Protein AF-A0A452YUS1-F1 (afdb_monomer)

Structure (mmCIF, N/CA/C/O backbone):
data_AF-A0A452YUS1-F1
#
_entry.id   AF-A0A452YUS1-F1
#
loop_
_atom_site.group_PDB
_atom_site.id
_atom_site.type_symbol
_atom_site.label_atom_id
_atom_site.label_alt_id
_atom_site.label_comp_id
_atom_site.label_asym_id
_atom_site.label_entity_id
_atom_site.label_seq_id
_atom_site.pdbx_PDB_ins_code
_a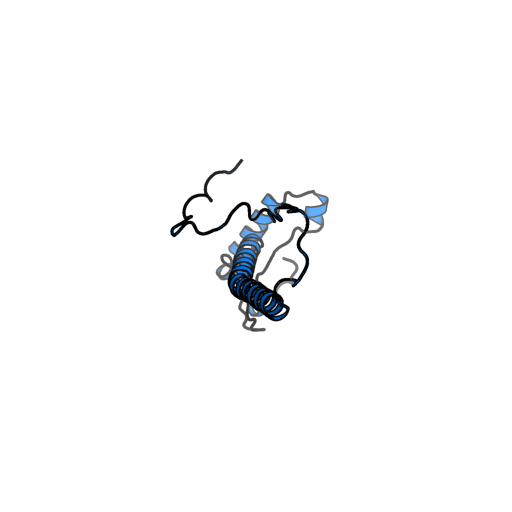tom_site.Cartn_x
_atom_site.Cartn_y
_atom_site.Cartn_z
_atom_site.occupancy
_atom_site.B_iso_or_equiv
_atom_site.auth_seq_id
_atom_site.auth_comp_id
_atom_site.auth_asym_id
_atom_site.auth_atom_id
_atom_site.pdbx_PDB_model_num
ATOM 1 N N . ASP A 1 1 ? -14.442 1.777 8.875 1.00 69.31 1 ASP A N 1
ATOM 2 C CA . ASP A 1 1 ? -15.065 2.639 9.907 1.00 69.31 1 ASP A CA 1
ATOM 3 C C . ASP A 1 1 ? -16.526 2.992 9.599 1.00 69.31 1 ASP A C 1
ATOM 5 O O . ASP A 1 1 ? -17.289 3.170 10.536 1.00 69.31 1 ASP A O 1
ATOM 9 N N . LEU A 1 2 ? -16.935 3.055 8.327 1.00 80.31 2 LEU A N 1
ATOM 10 C CA . LEU A 1 2 ? -18.300 3.421 7.902 1.00 80.31 2 LEU A CA 1
ATOM 11 C C . LEU A 1 2 ? -19.266 2.245 7.643 1.00 80.31 2 LEU A C 1
ATOM 13 O O . LEU A 1 2 ? -20.336 2.458 7.080 1.00 80.31 2 LEU A O 1
ATOM 17 N N . MET A 1 3 ? -18.900 1.008 7.989 1.00 84.50 3 MET A N 1
ATOM 18 C CA . MET A 1 3 ? -19.783 -0.146 7.769 1.00 84.50 3 MET A CA 1
ATOM 19 C C . MET A 1 3 ? -20.893 -0.200 8.817 1.00 84.50 3 MET A C 1
ATOM 21 O O . MET A 1 3 ? -20.674 0.141 9.983 1.00 84.50 3 MET A O 1
ATOM 25 N N . ASP A 1 4 ? -22.072 -0.658 8.397 1.00 86.56 4 ASP A N 1
ATOM 26 C CA . ASP A 1 4 ? -23.187 -0.897 9.305 1.00 86.56 4 ASP A CA 1
ATOM 27 C C . ASP A 1 4 ? -22.813 -1.945 10.356 1.00 86.56 4 ASP A C 1
ATOM 29 O O . ASP A 1 4 ? -22.052 -2.885 10.104 1.00 86.56 4 ASP A O 1
ATOM 33 N N . LYS A 1 5 ? -23.372 -1.798 11.561 1.00 78.19 5 LYS A N 1
ATOM 34 C CA . LYS A 1 5 ? -23.120 -2.737 12.660 1.00 78.19 5 LYS A CA 1
ATOM 35 C C . LYS A 1 5 ? -23.485 -4.161 12.237 1.00 78.19 5 LYS A C 1
ATOM 37 O O . LYS A 1 5 ? -24.618 -4.418 11.844 1.00 78.19 5 LYS A O 1
ATOM 42 N N . GLY A 1 6 ? -22.529 -5.076 12.384 1.00 79.62 6 GLY A N 1
ATOM 43 C CA . GLY A 1 6 ? -22.679 -6.480 11.994 1.00 79.62 6 GLY A CA 1
ATOM 44 C C . GLY A 1 6 ? -22.255 -6.790 10.557 1.00 79.62 6 GLY A C 1
ATOM 45 O O . GLY A 1 6 ? -22.428 -7.926 10.132 1.00 79.62 6 GLY A O 1
ATOM 46 N N . THR A 1 7 ? -21.708 -5.815 9.822 1.00 88.00 7 THR A N 1
ATOM 47 C CA . THR A 1 7 ? -21.095 -6.035 8.504 1.00 88.00 7 THR A CA 1
ATOM 48 C C . THR A 1 7 ? -19.588 -5.827 8.573 1.00 88.00 7 THR A C 1
ATOM 50 O O . THR A 1 7 ? -19.110 -4.872 9.189 1.00 88.00 7 THR A O 1
ATOM 53 N N . ASP A 1 8 ? -18.845 -6.690 7.887 1.00 90.56 8 ASP A N 1
ATOM 54 C CA . ASP A 1 8 ? -17.403 -6.587 7.722 1.00 90.56 8 ASP A CA 1
ATOM 55 C C . ASP A 1 8 ? -16.993 -6.866 6.264 1.00 90.56 8 ASP A C 1
ATOM 57 O O . ASP A 1 8 ? -17.748 -7.429 5.471 1.00 90.56 8 ASP A O 1
ATOM 6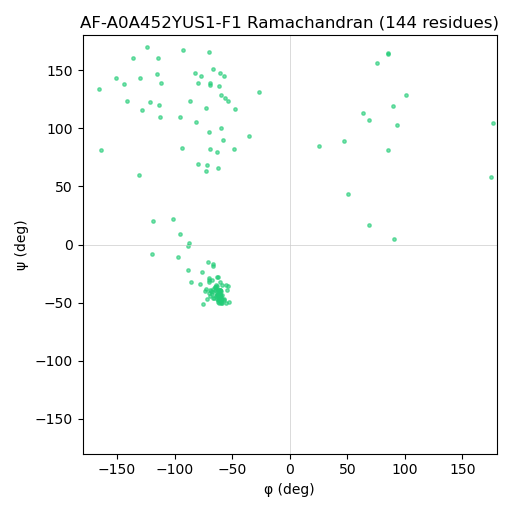1 N N . ALA A 1 9 ? -15.789 -6.428 5.894 1.00 92.56 9 ALA A N 1
ATOM 62 C CA . ALA A 1 9 ? -15.194 -6.687 4.584 1.00 92.56 9 ALA A CA 1
ATOM 63 C C . ALA A 1 9 ? -14.150 -7.820 4.619 1.00 92.56 9 ALA A C 1
ATOM 65 O O . ALA A 1 9 ? -13.266 -7.873 3.758 1.00 92.56 9 ALA A O 1
ATOM 66 N N . LEU A 1 10 ? -14.200 -8.706 5.620 1.00 93.31 10 LEU A N 1
ATOM 67 C CA . LEU A 1 10 ? -13.132 -9.662 5.899 1.00 93.31 10 LEU A CA 1
ATOM 68 C C . LEU A 1 10 ? -12.926 -10.644 4.739 1.00 93.31 10 LEU A C 1
ATOM 70 O O . LEU A 1 10 ? -11.799 -10.858 4.296 1.00 93.31 10 LEU A O 1
ATOM 74 N N . ASP A 1 11 ? -14.015 -11.166 4.173 1.00 92.62 11 ASP A N 1
ATOM 75 C CA . ASP A 1 11 ? -13.959 -12.087 3.032 1.00 92.62 11 ASP A CA 1
ATOM 76 C C . ASP A 1 11 ? -13.301 -11.474 1.790 1.00 92.62 11 ASP A C 1
ATOM 78 O O . ASP A 1 11 ? -12.640 -12.180 1.020 1.00 92.62 11 ASP A O 1
ATOM 82 N N . VAL A 1 12 ? -13.452 -10.164 1.589 1.00 93.81 12 VAL A N 1
ATOM 83 C CA . VAL A 1 12 ? -12.788 -9.444 0.498 1.00 93.81 12 VAL A CA 1
ATOM 84 C C . VAL A 1 12 ? -11.315 -9.249 0.832 1.00 93.81 12 VAL A C 1
ATOM 86 O O . VAL A 1 12 ? -10.464 -9.628 0.033 1.00 93.81 12 VAL A O 1
ATOM 89 N N . LEU A 1 13 ? -10.998 -8.729 2.022 1.00 94.44 13 LEU A N 1
ATOM 90 C CA . LEU A 1 13 ? -9.619 -8.443 2.435 1.00 94.44 13 LEU A CA 1
ATOM 91 C C . LEU A 1 13 ? -8.741 -9.702 2.534 1.00 94.44 13 LEU A C 1
ATOM 93 O O . LEU A 1 13 ? -7.532 -9.632 2.322 1.00 94.44 13 LEU A O 1
ATOM 97 N N . GLU A 1 14 ? -9.335 -10.863 2.804 1.00 93.62 14 GLU A N 1
ATOM 98 C CA . GLU A 1 14 ? -8.645 -12.158 2.802 1.00 93.62 14 GLU A CA 1
ATOM 99 C C . GLU A 1 14 ? -8.626 -12.833 1.423 1.00 93.62 14 GLU A C 1
ATOM 101 O O . GLU A 1 14 ? -8.051 -13.910 1.264 1.00 93.62 14 GLU A O 1
ATOM 106 N N . GLY A 1 15 ? -9.233 -12.208 0.409 1.00 93.50 15 GLY A N 1
ATOM 107 C CA . GLY A 1 15 ? -9.286 -12.722 -0.959 1.00 93.50 15 GLY A CA 1
ATOM 108 C C . GLY A 1 15 ? -10.153 -13.975 -1.120 1.00 93.50 15 GLY A C 1
ATOM 109 O O . GLY A 1 15 ? -10.031 -14.674 -2.129 1.00 93.50 15 GLY A O 1
ATOM 110 N N . ARG A 1 16 ? -11.021 -14.280 -0.143 1.00 92.81 16 ARG A N 1
ATOM 111 C CA . ARG A 1 16 ? -11.979 -15.395 -0.216 1.00 92.81 16 ARG A CA 1
ATOM 112 C C . ARG A 1 16 ? -13.126 -15.094 -1.172 1.00 92.81 16 ARG A C 1
ATOM 114 O O . ARG A 1 16 ? -13.521 -15.984 -1.919 1.00 92.81 16 ARG A O 1
ATOM 121 N N . ALA A 1 17 ? -13.622 -13.856 -1.173 1.00 92.81 17 ALA A N 1
ATOM 122 C CA . ALA A 1 17 ? -14.690 -13.422 -2.072 1.00 92.81 17 ALA A CA 1
ATOM 123 C C . ALA A 1 17 ? -14.193 -13.284 -3.521 1.00 92.81 17 ALA A C 1
ATOM 125 O O . ALA A 1 17 ? -14.817 -13.796 -4.447 1.00 92.81 17 ALA A O 1
ATOM 126 N N . TYR A 1 18 ? -13.041 -12.631 -3.713 1.00 90.88 18 TYR A N 1
ATOM 127 C CA . TYR A 1 18 ? -12.434 -12.409 -5.026 1.00 90.88 18 TYR A CA 1
ATOM 128 C C . TYR A 1 18 ? -10.914 -12.556 -4.957 1.00 90.88 18 TYR A C 1
ATOM 130 O O . TYR A 1 18 ? -10.242 -11.838 -4.211 1.00 90.88 18 TYR A O 1
ATOM 138 N N . LYS A 1 19 ? -10.367 -13.455 -5.783 1.00 92.12 19 LYS A N 1
ATOM 139 C CA . LYS A 1 19 ? -8.921 -13.668 -5.908 1.00 92.12 19 LYS A CA 1
ATOM 140 C C . LYS A 1 19 ? -8.331 -12.703 -6.931 1.00 92.12 19 LYS A C 1
ATOM 142 O O . LYS A 1 19 ? -8.740 -12.702 -8.089 1.00 92.12 19 LYS A O 1
ATOM 147 N N . LEU A 1 20 ? -7.346 -11.922 -6.504 1.00 92.25 20 LEU A N 1
ATOM 148 C CA . LEU A 1 20 ? -6.595 -10.992 -7.344 1.00 92.25 20 LEU A CA 1
ATOM 149 C C . LEU A 1 20 ? -5.131 -11.427 -7.461 1.00 92.25 20 LEU A C 1
ATOM 151 O O . LEU A 1 20 ? -4.628 -12.181 -6.630 1.00 92.25 20 LEU A O 1
ATOM 155 N N . GLN A 1 21 ? -4.437 -10.922 -8.486 1.00 91.56 21 GLN A N 1
ATOM 156 C CA . GLN A 1 21 ? -2.985 -11.103 -8.617 1.00 91.56 21 GLN A CA 1
ATOM 157 C C . GLN A 1 21 ? -2.203 -10.354 -7.527 1.00 91.56 21 GLN A C 1
ATOM 159 O O . GLN A 1 21 ? -1.137 -10.804 -7.116 1.00 91.56 21 GLN A O 1
ATOM 164 N N . HIS A 1 22 ? -2.746 -9.233 -7.048 1.00 91.69 22 HIS A N 1
ATOM 165 C CA . HIS A 1 22 ? -2.183 -8.427 -5.966 1.00 91.69 22 HIS A CA 1
ATOM 166 C C . HIS A 1 22 ? -3.122 -8.446 -4.760 1.00 91.69 22 HIS A C 1
ATOM 168 O O . HIS A 1 22 ? -4.336 -8.534 -4.950 1.00 91.69 22 HIS A O 1
ATOM 174 N N . PRO A 1 23 ? -2.592 -8.388 -3.528 1.00 93.88 23 PRO A N 1
ATOM 175 C CA . PRO A 1 23 ? -3.415 -8.482 -2.333 1.00 93.88 23 PRO A CA 1
ATOM 176 C C . PRO A 1 23 ? -4.342 -7.272 -2.195 1.00 93.88 23 PRO A C 1
ATOM 178 O O . PRO A 1 23 ? -4.013 -6.158 -2.605 1.00 93.88 23 PRO A O 1
ATOM 181 N N . TRP A 1 24 ? -5.488 -7.495 -1.560 1.00 96.50 24 TRP A N 1
ATOM 182 C CA . TRP A 1 24 ? -6.340 -6.414 -1.087 1.00 96.50 24 TRP A CA 1
ATOM 183 C C . TRP A 1 24 ? -5.667 -5.687 0.080 1.00 96.50 24 TRP A C 1
ATOM 185 O O . TRP A 1 24 ? -5.100 -6.325 0.967 1.00 96.50 24 TRP A O 1
ATOM 195 N N . VAL A 1 25 ? -5.763 -4.357 0.091 1.00 97.25 25 VAL A N 1
ATOM 196 C CA . VAL A 1 25 ? -5.254 -3.513 1.178 1.00 97.25 25 VAL A CA 1
ATOM 197 C C . VAL A 1 25 ? -6.366 -2.576 1.630 1.00 97.25 25 VAL A C 1
ATOM 199 O O . VAL A 1 25 ? -6.835 -1.737 0.864 1.00 97.25 25 VAL A O 1
ATOM 202 N N . GLY A 1 26 ? -6.801 -2.742 2.875 1.00 96.50 26 GLY A N 1
ATOM 203 C CA . GLY A 1 26 ? -7.764 -1.868 3.531 1.00 96.50 26 GLY A CA 1
ATOM 204 C C . GLY A 1 26 ? -7.091 -0.596 4.034 1.00 96.50 26 GLY A C 1
ATOM 205 O O . GLY A 1 26 ? -5.995 -0.652 4.587 1.00 96.50 26 GLY A O 1
ATOM 206 N N . ILE A 1 27 ? -7.760 0.542 3.861 1.00 96.75 27 ILE A N 1
ATOM 207 C CA . ILE A 1 27 ? -7.307 1.866 4.304 1.00 96.75 27 ILE A CA 1
ATOM 208 C C . ILE A 1 27 ? -8.431 2.541 5.075 1.00 96.75 27 ILE A C 1
ATOM 210 O O . ILE A 1 27 ? -9.600 2.417 4.703 1.00 96.75 27 ILE A O 1
ATOM 214 N N . VAL A 1 28 ? -8.066 3.285 6.118 1.00 95.31 28 VAL A N 1
ATOM 215 C CA . VAL A 1 28 ? -8.995 4.154 6.844 1.00 95.31 28 VAL A CA 1
ATOM 216 C C . VAL A 1 28 ? -8.587 5.598 6.619 1.00 95.31 28 VAL A C 1
ATOM 218 O O . VAL A 1 28 ? -7.477 6.017 6.940 1.00 95.31 28 VAL A O 1
ATOM 221 N N . ASN A 1 29 ? -9.504 6.365 6.042 1.00 94.38 29 ASN A N 1
ATOM 222 C CA . ASN A 1 29 ? -9.274 7.763 5.718 1.00 94.38 29 ASN A CA 1
ATOM 223 C C . ASN A 1 29 ? -9.740 8.682 6.850 1.00 94.38 29 ASN A C 1
ATOM 225 O O . ASN A 1 29 ? -10.488 8.290 7.741 1.00 94.38 29 ASN A O 1
ATOM 229 N N . ARG A 1 30 ? -9.332 9.953 6.774 1.00 95.12 30 ARG A N 1
ATOM 230 C CA . ARG A 1 30 ? -9.908 11.006 7.618 1.00 95.12 30 ARG A CA 1
ATOM 231 C C . ARG A 1 30 ? -11.400 11.148 7.329 1.00 95.12 30 ARG A C 1
ATOM 233 O O . ARG A 1 30 ? -11.800 11.213 6.166 1.00 95.12 30 ARG A O 1
ATOM 240 N N . SER A 1 31 ? -12.196 11.273 8.386 1.00 93.50 31 SER A N 1
ATOM 241 C CA . SER A 1 31 ? -13.614 11.604 8.258 1.00 93.50 31 SER A CA 1
ATOM 242 C C . SER A 1 31 ? -13.808 13.057 7.804 1.00 93.50 31 SER A C 1
ATOM 244 O O . SER A 1 31 ? -12.905 13.891 7.917 1.00 93.50 31 SER A O 1
ATOM 246 N N . GLN A 1 32 ? -15.020 13.411 7.364 1.00 93.31 32 GLN A N 1
ATOM 247 C CA . GLN A 1 32 ? -15.342 14.805 7.037 1.00 93.31 32 GLN A CA 1
ATOM 248 C C . GLN A 1 32 ? -15.154 15.741 8.244 1.00 93.31 32 GLN A C 1
ATOM 250 O O . GLN A 1 32 ? -14.718 16.880 8.091 1.00 93.31 32 GLN A O 1
ATOM 255 N N . ALA A 1 33 ? -15.438 15.258 9.457 1.00 94.19 33 ALA A N 1
ATOM 256 C CA . ALA A 1 33 ? -15.218 16.021 10.680 1.00 94.19 33 ALA A CA 1
ATOM 257 C C . ALA A 1 33 ? -13.722 16.243 10.956 1.00 94.19 33 ALA A C 1
ATOM 259 O O . ALA A 1 33 ? -13.337 17.346 11.344 1.00 94.19 33 ALA A O 1
ATOM 260 N N . ASP A 1 34 ? -12.880 15.232 10.726 1.00 94.38 34 ASP A N 1
ATOM 261 C CA . ASP A 1 34 ? -11.424 15.354 10.870 1.00 94.38 34 ASP A CA 1
ATOM 262 C C . ASP A 1 34 ? -10.841 16.344 9.853 1.00 94.38 34 ASP A C 1
ATOM 264 O O . ASP A 1 34 ? -9.973 17.143 10.201 1.00 94.38 34 ASP A O 1
ATOM 268 N N . ILE A 1 35 ? -11.354 16.343 8.618 1.00 94.12 35 ILE A N 1
ATOM 269 C CA . ILE A 1 35 ? -10.970 17.316 7.584 1.00 94.12 35 ILE A CA 1
ATOM 270 C C . ILE A 1 35 ? -11.349 18.733 8.021 1.00 94.12 35 ILE A C 1
ATOM 272 O O . ILE A 1 35 ? -10.501 19.619 8.018 1.00 94.12 35 ILE A O 1
ATOM 276 N N . ASN A 1 36 ? -12.591 18.942 8.467 1.00 96.56 36 ASN A N 1
ATOM 277 C CA . ASN A 1 36 ? -13.063 20.259 8.905 1.00 96.56 36 ASN A CA 1
ATOM 278 C C . ASN A 1 36 ? -12.288 20.789 10.125 1.00 96.56 36 ASN A C 1
ATOM 280 O O . ASN A 1 36 ? -12.173 21.998 10.310 1.00 96.56 36 ASN A O 1
ATOM 284 N N . ARG A 1 37 ? -11.753 19.891 10.961 1.00 96.19 37 ARG A N 1
ATOM 285 C CA . ARG A 1 37 ? -10.901 20.221 12.115 1.00 96.19 37 ARG A CA 1
ATOM 286 C C . ARG A 1 37 ? -9.415 20.335 11.768 1.00 96.19 37 ARG A C 1
ATOM 288 O O . ARG A 1 37 ? -8.622 20.573 12.672 1.00 96.19 37 ARG A O 1
ATOM 295 N N . ASN A 1 38 ? -9.038 20.169 10.499 1.00 95.19 38 ASN A N 1
ATOM 296 C CA . ASN A 1 38 ? -7.648 20.128 10.040 1.00 95.19 38 ASN A CA 1
ATOM 297 C C . ASN A 1 38 ? -6.786 19.140 10.840 1.00 95.19 38 ASN A C 1
ATOM 299 O O . ASN A 1 38 ? -5.656 19.450 11.212 1.00 95.19 38 ASN A O 1
ATOM 303 N N . VAL A 1 39 ? -7.319 17.946 11.119 1.00 94.38 39 VAL A N 1
ATOM 304 C CA . VAL A 1 39 ? -6.547 16.893 11.789 1.00 94.38 39 VAL A CA 1
ATOM 305 C C . VAL A 1 39 ? -5.323 16.552 10.944 1.00 94.38 39 VAL A C 1
ATOM 307 O O . VAL A 1 39 ? -5.436 16.273 9.739 1.00 94.38 39 VAL A O 1
ATOM 310 N N . ASP A 1 40 ? -4.167 16.574 11.605 1.00 96.88 40 ASP A N 1
ATOM 311 C CA . ASP A 1 40 ? -2.874 16.262 11.010 1.00 96.88 40 ASP A CA 1
ATOM 312 C C . ASP A 1 40 ? -2.875 14.854 10.395 1.00 96.88 40 ASP A C 1
ATOM 314 O O . ASP A 1 40 ? -3.522 13.925 10.892 1.00 96.88 40 ASP A O 1
ATOM 318 N N . MET A 1 41 ? -2.150 14.695 9.289 1.00 94.56 41 MET A N 1
ATOM 319 C CA . MET A 1 41 ? -2.027 13.409 8.617 1.00 94.56 41 MET A CA 1
ATOM 320 C C . MET A 1 41 ? -1.329 12.366 9.496 1.00 94.56 41 MET A C 1
ATOM 322 O O . MET A 1 41 ? -1.718 11.206 9.449 1.00 94.56 41 MET A O 1
ATOM 326 N N . ILE A 1 42 ? -0.350 12.757 10.315 1.00 95.75 42 ILE A N 1
ATOM 327 C CA . ILE A 1 42 ? 0.357 11.858 11.236 1.00 95.75 42 ILE A CA 1
ATOM 328 C C . ILE A 1 42 ? -0.642 11.234 12.213 1.00 95.75 42 ILE A C 1
ATOM 330 O O . ILE A 1 42 ? -0.739 10.013 12.299 1.00 95.75 42 ILE A O 1
ATOM 334 N N . ILE A 1 43 ? -1.482 12.062 12.839 1.00 95.81 43 ILE A N 1
ATOM 335 C CA . ILE A 1 43 ? -2.534 11.600 13.755 1.00 95.81 43 ILE A CA 1
ATOM 336 C C . ILE A 1 43 ? -3.548 10.710 13.028 1.00 95.81 43 ILE A C 1
ATOM 338 O O . ILE A 1 43 ? -4.014 9.711 13.571 1.00 95.81 43 ILE A O 1
ATOM 342 N N . ALA A 1 44 ? -3.901 11.043 11.784 1.00 95.50 44 ALA A N 1
ATOM 343 C CA . ALA A 1 44 ? -4.784 10.196 10.989 1.00 95.50 44 ALA A CA 1
ATOM 344 C C . ALA A 1 44 ? -4.172 8.811 10.712 1.00 95.50 44 ALA A C 1
ATOM 346 O O . ALA A 1 44 ? -4.898 7.819 10.713 1.00 95.50 44 ALA A O 1
ATOM 347 N N . ARG A 1 45 ? -2.851 8.727 10.510 1.00 95.56 45 ARG A N 1
ATOM 348 C CA . ARG A 1 45 ? -2.144 7.452 10.313 1.00 95.56 45 ARG A CA 1
ATOM 349 C C . ARG A 1 45 ? -2.031 6.640 11.592 1.00 95.56 45 ARG A C 1
ATOM 351 O O . ARG A 1 45 ? -2.213 5.429 11.536 1.00 95.56 45 ARG A O 1
ATOM 358 N N . GLU A 1 46 ? -1.811 7.285 12.731 1.00 96.12 46 GLU A N 1
ATOM 359 C CA . GLU A 1 46 ? -1.849 6.610 14.033 1.00 96.12 46 GLU A CA 1
ATOM 360 C C . GLU A 1 46 ? -3.235 6.012 14.301 1.00 96.12 46 GLU A C 1
ATOM 362 O O . GLU A 1 46 ? -3.341 4.831 14.621 1.00 96.12 46 GLU A O 1
ATOM 367 N N . LYS A 1 47 ? -4.306 6.780 14.058 1.00 95.62 47 LYS A N 1
ATOM 368 C CA . LYS A 1 47 ? -5.690 6.291 14.165 1.00 95.62 47 LYS A CA 1
ATOM 369 C C . LYS A 1 47 ? -5.989 5.135 13.209 1.00 95.62 47 LYS A C 1
ATOM 371 O O . LYS A 1 47 ? -6.701 4.208 13.578 1.00 95.62 47 LYS A O 1
ATOM 376 N N . GLU A 1 48 ? -5.472 5.181 11.980 1.00 97.00 48 GLU A N 1
ATOM 377 C CA . GLU A 1 48 ? -5.605 4.079 11.019 1.00 97.00 48 GLU A CA 1
ATOM 378 C C . GLU A 1 48 ? -4.924 2.807 11.543 1.00 97.00 48 GLU A C 1
ATOM 380 O O . GLU A 1 48 ? -5.526 1.733 11.525 1.00 97.00 48 GLU A O 1
ATOM 385 N N . GLN A 1 49 ? -3.689 2.918 12.043 1.00 96.00 49 GLN A N 1
ATOM 386 C CA . GLN A 1 49 ? -2.983 1.782 12.632 1.00 96.00 49 GLN A CA 1
ATOM 387 C C . GLN A 1 49 ? -3.734 1.239 13.849 1.00 96.00 49 GLN A C 1
ATOM 389 O O . GLN A 1 49 ? -3.936 0.029 13.949 1.00 96.00 49 GLN A O 1
ATOM 394 N N . GLU A 1 50 ? -4.182 2.114 14.747 1.00 96.38 50 GLU A N 1
ATOM 395 C CA . GLU A 1 50 ? -4.961 1.736 15.923 1.00 96.38 50 GLU A CA 1
ATOM 396 C C . GLU A 1 50 ? -6.255 1.020 15.527 1.00 96.38 50 GLU A C 1
ATOM 398 O O . GLU A 1 50 ? -6.563 -0.025 16.098 1.00 96.38 50 GLU A O 1
ATOM 403 N N . PHE A 1 51 ? -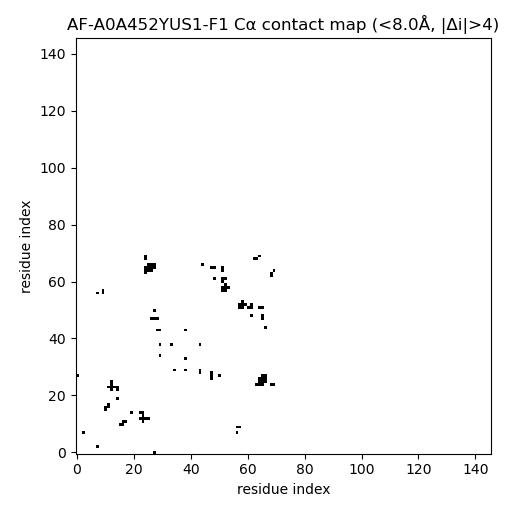6.978 1.505 14.512 1.00 95.69 51 PHE A N 1
ATOM 404 C CA . PHE A 1 51 ? -8.188 0.855 14.007 1.00 95.69 51 PHE A CA 1
ATOM 405 C C . PHE A 1 51 ? -7.920 -0.601 13.618 1.00 95.69 51 PHE A C 1
ATOM 407 O O . PHE A 1 51 ? -8.632 -1.496 14.070 1.00 95.69 51 PHE A O 1
ATOM 414 N N . PHE A 1 52 ? -6.880 -0.863 12.823 1.00 96.25 52 PHE A N 1
ATOM 415 C CA . PHE A 1 52 ? -6.589 -2.227 12.383 1.00 96.25 52 PHE A CA 1
ATOM 416 C C . PHE A 1 52 ? -6.082 -3.128 13.512 1.00 96.25 52 PHE A C 1
ATOM 418 O O . PHE A 1 52 ? -6.391 -4.313 13.491 1.00 96.25 52 PHE A O 1
ATOM 425 N N . HIS A 1 53 ? -5.353 -2.600 14.499 1.00 95.94 53 HIS A N 1
ATOM 426 C CA . HIS A 1 53 ? -4.868 -3.396 15.636 1.00 95.94 53 HIS A CA 1
ATOM 427 C C . HIS A 1 53 ? -5.944 -3.672 16.691 1.00 95.94 53 HIS A C 1
ATOM 429 O O . HIS A 1 53 ? -5.919 -4.723 17.329 1.00 95.94 53 HIS A O 1
ATOM 435 N N . SER A 1 54 ? -6.861 -2.727 16.904 1.00 95.00 54 SER A N 1
ATOM 436 C CA . SER A 1 54 ? -7.898 -2.819 17.938 1.00 95.00 54 SER A CA 1
ATOM 437 C C . SER A 1 54 ? -9.175 -3.511 17.464 1.00 95.00 54 SER A C 1
ATOM 439 O O . SER A 1 54 ? -9.913 -4.032 18.299 1.00 95.00 54 SER A O 1
ATOM 441 N N . SER A 1 55 ? -9.437 -3.551 16.151 1.00 92.69 55 SER A N 1
ATOM 442 C CA . SER A 1 55 ? -10.621 -4.214 15.592 1.00 92.69 55 SER A CA 1
ATOM 443 C C . SER A 1 55 ? -10.482 -5.741 15.670 1.00 92.69 55 SER A C 1
ATOM 445 O O . SER A 1 55 ? -9.596 -6.286 15.003 1.00 92.69 55 SER A O 1
ATOM 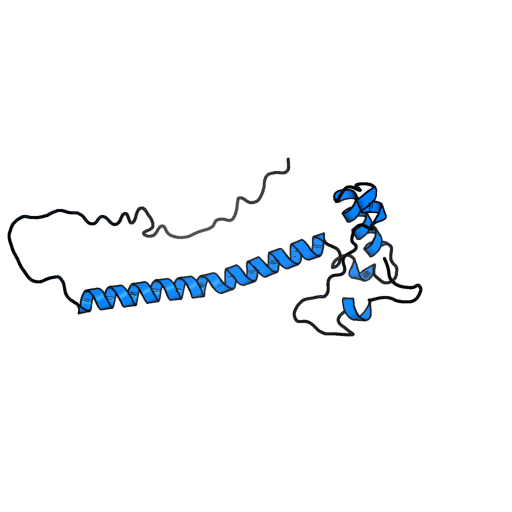447 N N . PRO A 1 56 ? -11.347 -6.458 16.414 1.00 92.06 56 PRO A N 1
ATOM 448 C CA . PRO A 1 56 ? -11.271 -7.915 16.550 1.00 92.06 56 PRO A CA 1
ATOM 449 C C . PRO A 1 56 ? -11.283 -8.663 15.212 1.00 92.06 56 PRO A C 1
ATOM 451 O O . PRO A 1 56 ? -10.607 -9.677 15.062 1.00 92.06 56 PRO A O 1
ATOM 454 N N . GLU A 1 57 ? -12.023 -8.144 14.233 1.00 92.38 57 GLU A N 1
ATOM 455 C CA . GLU A 1 57 ? -12.197 -8.732 12.907 1.00 92.38 57 GLU A CA 1
ATOM 456 C C . GLU A 1 57 ? -10.970 -8.535 12.005 1.00 92.38 57 GLU A C 1
ATOM 458 O O . GLU A 1 57 ? -10.782 -9.297 11.061 1.00 92.38 57 GLU A O 1
ATOM 463 N N . TYR A 1 58 ? -10.133 -7.523 12.267 1.00 95.06 58 TYR A N 1
ATOM 464 C CA . TYR A 1 58 ? -9.021 -7.136 11.386 1.00 95.06 58 TYR A CA 1
ATOM 465 C C . TYR A 1 58 ? -7.639 -7.224 12.034 1.00 95.06 58 TYR A C 1
ATOM 467 O O . TYR A 1 58 ? -6.641 -7.097 11.324 1.00 95.06 58 TYR A O 1
ATOM 475 N N . ALA A 1 59 ? -7.554 -7.477 13.341 1.00 95.62 59 ALA A N 1
ATOM 476 C CA . ALA A 1 59 ? -6.298 -7.497 14.090 1.00 95.62 59 ALA A CA 1
ATOM 477 C C . ALA A 1 59 ? -5.252 -8.447 13.489 1.00 95.62 59 ALA A C 1
ATOM 479 O O . ALA A 1 59 ? -4.075 -8.099 13.386 1.00 95.62 59 ALA A O 1
ATOM 480 N N . HIS A 1 60 ? -5.666 -9.622 13.005 1.00 95.81 60 HIS A N 1
ATOM 481 C CA . HIS A 1 60 ? -4.763 -10.580 12.351 1.00 95.81 60 HIS A CA 1
ATOM 482 C C . HIS A 1 60 ? -4.276 -10.123 10.969 1.00 95.81 60 HIS A C 1
ATOM 484 O O . HIS A 1 60 ? -3.311 -10.675 10.439 1.00 95.81 60 HIS A O 1
ATOM 490 N N . LEU A 1 61 ? -4.924 -9.118 10.381 1.00 96.19 61 LEU A N 1
ATOM 491 C CA . LEU A 1 61 ? -4.564 -8.505 9.105 1.00 96.19 61 LEU A CA 1
ATOM 492 C C . LEU A 1 61 ? -3.739 -7.229 9.268 1.00 96.19 61 LEU A C 1
ATOM 494 O O . LEU A 1 61 ? -3.208 -6.745 8.271 1.00 96.19 61 LEU A O 1
ATOM 498 N N . ALA A 1 62 ? -3.611 -6.684 10.480 1.00 96.25 62 ALA A N 1
ATOM 499 C CA . ALA A 1 62 ? -3.086 -5.338 10.711 1.00 96.25 62 ALA A CA 1
ATOM 500 C C . ALA A 1 62 ? -1.713 -5.082 10.065 1.00 96.25 62 ALA A C 1
ATOM 502 O O . ALA A 1 62 ? -1.471 -4.006 9.525 1.00 96.25 62 ALA A O 1
ATOM 503 N N . SER A 1 63 ? -0.839 -6.092 10.025 1.00 96.06 63 SER A N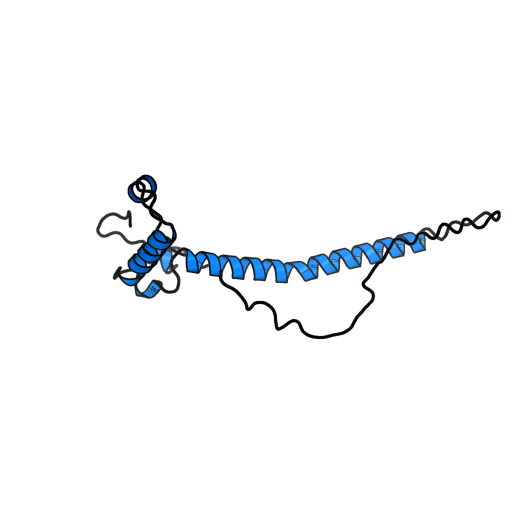 1
ATOM 504 C CA . SER A 1 63 ? 0.499 -5.998 9.421 1.00 96.06 63 SER A CA 1
ATOM 505 C C . SER A 1 63 ? 0.510 -5.801 7.897 1.00 96.06 63 SER A C 1
ATOM 507 O O . SER A 1 63 ? 1.532 -5.392 7.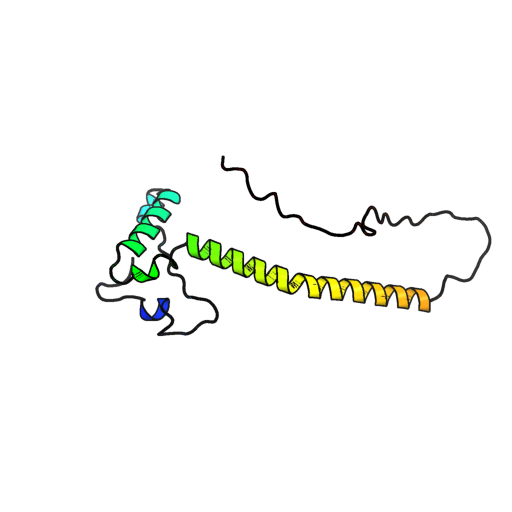345 1.00 96.06 63 SER A O 1
ATOM 509 N N . ARG A 1 64 ? -0.603 -6.095 7.214 1.00 96.19 64 ARG A N 1
ATOM 510 C CA . ARG A 1 64 ? -0.778 -5.986 5.754 1.00 96.19 64 ARG A CA 1
ATOM 511 C C . ARG A 1 64 ? -1.879 -5.001 5.352 1.00 96.19 64 ARG A C 1
ATO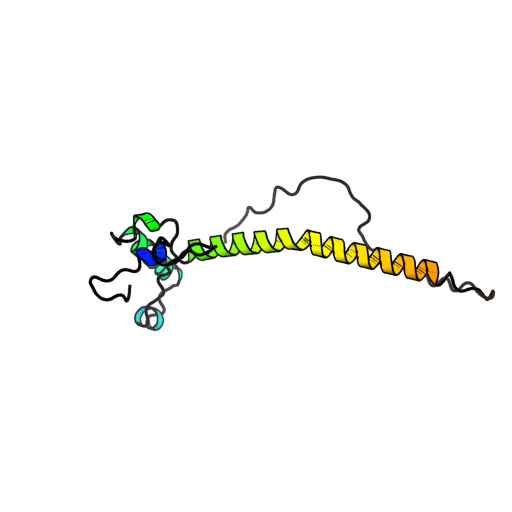M 513 O O . ARG A 1 64 ? -2.423 -5.092 4.254 1.00 96.19 64 ARG A O 1
ATOM 520 N N . MET A 1 65 ? -2.231 -4.094 6.255 1.00 97.38 65 MET A N 1
ATOM 521 C CA . MET A 1 65 ? -3.280 -3.097 6.068 1.00 97.38 65 MET A CA 1
ATOM 522 C C . MET A 1 65 ? -2.725 -1.690 6.288 1.00 97.38 65 MET A C 1
ATOM 524 O O . MET A 1 65 ? -1.600 -1.497 6.751 1.00 97.38 65 MET A O 1
ATOM 528 N N . GLY A 1 66 ? -3.534 -0.700 5.939 1.00 97.00 66 GLY A N 1
ATOM 529 C CA . GLY A 1 66 ? -3.223 0.702 6.120 1.00 97.00 66 GLY A CA 1
ATOM 530 C C . GLY A 1 66 ? -2.400 1.302 4.988 1.00 97.00 66 GLY A C 1
ATOM 531 O O . GLY A 1 66 ? -1.790 0.639 4.141 1.00 97.00 66 GLY A O 1
ATOM 532 N N . SER A 1 67 ? -2.388 2.623 4.992 1.00 97.00 67 SER A N 1
ATOM 533 C CA . SER A 1 67 ? -1.836 3.431 3.920 1.00 97.00 67 SER A CA 1
ATOM 534 C C . SER A 1 67 ? -0.309 3.342 3.838 1.00 97.00 67 SER A C 1
ATOM 536 O O . SER A 1 67 ? 0.265 3.493 2.760 1.00 97.00 67 SER A O 1
ATOM 538 N N . GLU A 1 68 ? 0.368 3.090 4.960 1.00 96.00 68 GLU A N 1
ATOM 539 C CA . GLU A 1 68 ? 1.821 2.893 4.988 1.00 96.00 68 GLU A CA 1
ATOM 540 C C . GLU A 1 68 ? 2.229 1.580 4.305 1.00 96.00 68 GLU A C 1
ATOM 542 O O . GLU A 1 68 ? 3.164 1.559 3.500 1.00 96.00 68 GLU A O 1
ATOM 547 N N . TYR A 1 69 ? 1.502 0.493 4.582 1.00 97.31 69 TYR A N 1
ATOM 548 C CA . TYR A 1 69 ? 1.712 -0.781 3.901 1.00 97.31 69 TYR A CA 1
ATOM 549 C C . TYR A 1 69 ? 1.422 -0.652 2.405 1.00 97.31 69 TYR A C 1
ATOM 551 O O . TYR A 1 69 ? 2.233 -1.099 1.592 1.00 97.31 69 TYR A O 1
ATOM 559 N N . LEU A 1 70 ? 0.325 0.025 2.031 1.00 97.81 70 LEU A N 1
ATOM 560 C CA . LEU A 1 70 ? 0.009 0.266 0.623 1.00 97.81 70 LEU A CA 1
ATOM 561 C C . LEU A 1 70 ? 1.147 1.003 -0.091 1.00 97.81 70 LEU A C 1
ATOM 563 O O . LEU A 1 70 ? 1.550 0.595 -1.177 1.00 97.81 70 LEU A O 1
ATOM 567 N N . ALA A 1 71 ? 1.684 2.064 0.516 1.00 97.44 71 ALA A N 1
ATOM 568 C CA . ALA A 1 71 ? 2.784 2.820 -0.073 1.00 97.44 71 ALA A CA 1
ATOM 569 C C . ALA A 1 71 ? 4.008 1.923 -0.320 1.00 97.44 71 ALA A C 1
ATOM 571 O O . ALA A 1 71 ? 4.539 1.905 -1.429 1.00 97.44 71 ALA A O 1
ATOM 572 N N . LYS A 1 72 ? 4.400 1.115 0.675 1.00 97.19 72 LYS A N 1
ATOM 573 C CA . LYS A 1 72 ? 5.510 0.154 0.555 1.00 97.19 72 LYS A CA 1
ATOM 574 C C . LYS A 1 72 ? 5.269 -0.866 -0.561 1.00 97.19 72 LYS A C 1
ATOM 576 O O . LYS A 1 72 ? 6.161 -1.093 -1.378 1.00 97.19 72 LYS A O 1
ATOM 581 N N . LEU A 1 73 ? 4.069 -1.442 -0.618 1.00 97.00 73 LEU A N 1
ATOM 582 C CA . LEU A 1 73 ? 3.683 -2.423 -1.632 1.00 97.00 73 LEU A CA 1
ATOM 583 C C . LEU A 1 73 ? 3.750 -1.828 -3.046 1.00 97.00 73 LEU A C 1
ATOM 585 O O . LEU A 1 73 ? 4.352 -2.419 -3.942 1.00 97.00 73 LEU A O 1
ATOM 589 N N . LEU A 1 74 ? 3.176 -0.638 -3.244 1.00 97.62 74 LEU A N 1
ATOM 590 C CA . LEU A 1 74 ? 3.185 0.043 -4.539 1.00 97.62 74 LEU A CA 1
ATOM 591 C C . LEU A 1 74 ? 4.603 0.424 -4.973 1.00 97.62 74 LEU A C 1
ATOM 593 O O . LEU A 1 74 ? 4.939 0.255 -6.144 1.00 97.62 74 LEU A O 1
ATOM 597 N N . SER A 1 75 ? 5.451 0.884 -4.047 1.00 97.94 75 SER A N 1
ATOM 598 C CA . SER A 1 75 ? 6.856 1.183 -4.341 1.00 97.94 75 SER A CA 1
ATOM 599 C C . SER A 1 75 ? 7.622 -0.054 -4.807 1.00 97.94 75 SER A C 1
ATOM 601 O O . SER A 1 75 ? 8.290 0.004 -5.838 1.00 97.94 75 SER A O 1
ATOM 603 N N . GLN A 1 76 ? 7.485 -1.182 -4.104 1.00 97.06 76 GLN A N 1
ATOM 604 C CA . GLN A 1 76 ? 8.124 -2.446 -4.492 1.00 97.06 76 GLN A CA 1
ATOM 605 C C . GLN A 1 76 ? 7.648 -2.924 -5.865 1.00 97.06 76 GLN A C 1
ATOM 607 O O . GLN A 1 76 ? 8.439 -3.389 -6.686 1.00 97.06 76 GLN A O 1
ATOM 612 N N . GLN A 1 77 ? 6.352 -2.789 -6.135 1.00 96.44 77 GLN A N 1
ATOM 613 C CA . GLN A 1 77 ? 5.786 -3.233 -7.395 1.00 96.44 77 GLN A CA 1
ATOM 614 C C . GLN A 1 77 ? 6.223 -2.363 -8.574 1.00 96.44 77 GLN A C 1
ATOM 616 O O . GLN A 1 77 ? 6.576 -2.885 -9.632 1.00 96.44 77 GLN A O 1
ATOM 621 N N . LEU A 1 78 ? 6.249 -1.043 -8.388 1.00 97.06 78 LEU A N 1
ATOM 622 C CA . LEU A 1 78 ? 6.768 -0.116 -9.386 1.00 97.06 78 LEU A CA 1
ATOM 623 C C . LEU A 1 78 ? 8.244 -0.401 -9.684 1.00 97.06 78 LEU A C 1
ATOM 625 O O . LEU A 1 78 ? 8.630 -0.482 -10.849 1.00 97.06 78 LEU A O 1
ATOM 629 N N . GLU A 1 79 ? 9.053 -0.610 -8.644 1.00 98.00 79 GLU A N 1
ATOM 630 C CA . GLU A 1 79 ? 10.462 -0.973 -8.786 1.00 98.00 79 GLU A CA 1
ATOM 631 C C . GLU A 1 79 ? 10.630 -2.259 -9.607 1.00 98.00 79 GLU A C 1
ATOM 633 O O . GLU A 1 79 ? 11.422 -2.291 -10.552 1.00 98.00 79 GLU A O 1
ATOM 638 N N . ALA A 1 80 ? 9.860 -3.304 -9.294 1.00 96.56 80 ALA A N 1
ATOM 639 C CA . ALA A 1 80 ? 9.902 -4.569 -10.018 1.00 96.56 80 ALA A CA 1
ATOM 640 C C . ALA A 1 80 ? 9.565 -4.390 -11.507 1.00 96.56 80 ALA A C 1
ATOM 642 O O . ALA A 1 80 ? 10.275 -4.914 -12.369 1.00 96.56 80 ALA A O 1
ATOM 643 N N . VAL A 1 81 ? 8.527 -3.607 -11.823 1.00 97.06 81 VAL A N 1
ATOM 644 C CA . VAL A 1 81 ? 8.136 -3.311 -13.209 1.00 97.06 81 VAL A CA 1
ATOM 645 C C . VAL A 1 81 ? 9.243 -2.556 -13.943 1.00 97.06 81 VAL A C 1
ATOM 647 O O . VAL A 1 81 ? 9.602 -2.936 -15.058 1.00 97.06 81 VAL A O 1
ATOM 650 N N . ILE A 1 82 ? 9.823 -1.523 -13.328 1.00 97.81 82 ILE A N 1
ATOM 651 C CA . ILE A 1 82 ? 10.917 -0.748 -13.931 1.00 97.81 82 ILE A CA 1
ATOM 652 C C . ILE A 1 82 ? 12.114 -1.661 -14.219 1.00 97.81 82 ILE A C 1
ATOM 654 O O . ILE A 1 82 ? 12.603 -1.700 -15.350 1.00 97.81 82 ILE A O 1
ATOM 658 N N . ARG A 1 83 ? 12.548 -2.454 -13.231 1.00 97.81 83 ARG A N 1
ATOM 659 C CA . ARG A 1 83 ? 13.681 -3.381 -13.381 1.00 97.81 83 ARG A CA 1
ATOM 660 C C . ARG A 1 83 ? 13.443 -4.422 -14.472 1.00 97.81 83 ARG A C 1
ATOM 662 O O . ARG A 1 83 ? 14.367 -4.725 -15.219 1.00 97.81 83 ARG A O 1
ATOM 669 N N . ALA A 1 84 ? 12.222 -4.938 -14.596 1.00 97.12 84 ALA A N 1
ATOM 670 C CA . ALA A 1 84 ? 11.872 -5.903 -15.635 1.00 97.12 84 ALA A CA 1
ATOM 671 C C . ALA A 1 84 ? 11.847 -5.286 -17.046 1.00 97.12 84 ALA A C 1
ATOM 673 O O . ALA A 1 84 ? 12.121 -5.977 -18.026 1.00 97.12 84 ALA A O 1
ATOM 674 N N . ARG A 1 85 ? 11.515 -3.993 -17.174 1.00 97.25 85 ARG A N 1
ATOM 675 C CA . ARG A 1 85 ? 11.386 -3.313 -18.474 1.00 97.25 85 ARG A CA 1
ATOM 676 C C . ARG A 1 85 ? 12.698 -2.754 -19.021 1.00 97.25 85 ARG A C 1
ATOM 678 O O . ARG A 1 85 ? 12.868 -2.759 -20.240 1.00 97.25 85 ARG A O 1
ATOM 685 N N . ILE A 1 86 ? 13.623 -2.321 -18.162 1.00 97.88 86 ILE A N 1
ATOM 686 C CA . ILE A 1 86 ? 14.900 -1.711 -18.581 1.00 97.88 86 ILE A CA 1
ATOM 687 C C . ILE A 1 86 ? 15.685 -2.580 -19.586 1.00 97.88 86 ILE A C 1
ATOM 689 O O . ILE A 1 86 ? 16.028 -2.053 -20.642 1.00 97.88 86 ILE A O 1
ATOM 693 N N . PRO A 1 87 ? 15.918 -3.891 -19.361 1.00 97.50 87 PRO A N 1
ATOM 694 C CA . PRO A 1 87 ? 16.719 -4.702 -20.283 1.00 97.50 87 PRO A CA 1
ATOM 695 C C . PRO A 1 87 ? 16.134 -4.775 -21.697 1.00 97.50 87 PRO A C 1
ATOM 697 O O . PRO A 1 87 ? 16.867 -4.699 -22.679 1.00 97.50 87 PRO A O 1
ATOM 700 N N . SER A 1 88 ? 14.807 -4.879 -21.808 1.00 96.75 88 SER A N 1
ATOM 701 C CA . SER A 1 88 ? 14.124 -4.903 -23.105 1.00 96.75 88 SER A CA 1
ATOM 702 C C . SER A 1 88 ? 14.258 -3.571 -23.839 1.00 96.75 88 SER A C 1
ATOM 704 O O . SER A 1 88 ? 14.413 -3.572 -25.057 1.00 96.75 88 SER A O 1
ATOM 706 N N . ILE A 1 89 ? 14.199 -2.449 -23.116 1.00 97.62 89 ILE A N 1
ATOM 707 C CA . ILE A 1 89 ? 14.382 -1.112 -23.691 1.00 97.62 89 ILE A CA 1
ATOM 708 C C . ILE A 1 89 ? 15.825 -0.953 -24.179 1.00 97.62 89 ILE A C 1
ATOM 710 O O . ILE A 1 89 ? 16.041 -0.542 -25.313 1.00 97.62 89 ILE A O 1
ATOM 714 N N . THR A 1 90 ? 16.813 -1.348 -23.370 1.00 97.38 90 THR A N 1
ATOM 715 C CA . THR A 1 90 ? 18.231 -1.318 -23.758 1.00 97.38 90 THR A CA 1
ATOM 716 C C . THR A 1 90 ? 18.507 -2.199 -24.975 1.00 97.38 90 THR A C 1
ATOM 718 O O . THR A 1 90 ? 19.195 -1.769 -25.895 1.00 97.38 90 THR A O 1
ATOM 721 N N . SER A 1 91 ? 17.937 -3.406 -25.022 1.00 97.69 91 SER A N 1
ATOM 722 C CA . SER A 1 91 ? 18.078 -4.298 -26.177 1.00 97.69 91 SER A CA 1
ATOM 723 C C . SER A 1 91 ? 17.485 -3.696 -27.448 1.00 97.69 91 SER A C 1
ATOM 725 O O . SER A 1 91 ? 18.059 -3.882 -28.517 1.00 97.69 91 SER A O 1
ATOM 727 N N . LEU A 1 92 ? 16.348 -3.004 -27.345 1.00 97.88 92 LEU A N 1
ATOM 728 C CA . LEU A 1 92 ? 15.730 -2.340 -28.487 1.00 97.88 92 LEU A CA 1
ATOM 729 C C . LEU A 1 92 ? 16.610 -1.196 -28.997 1.00 97.88 92 LEU A C 1
ATOM 731 O O . LEU A 1 92 ? 16.851 -1.121 -30.194 1.00 97.88 92 LEU A O 1
ATOM 735 N N . ILE A 1 93 ? 17.134 -0.362 -28.093 1.00 97.69 93 ILE A N 1
ATOM 736 C CA . ILE A 1 93 ? 18.033 0.747 -28.443 1.00 97.69 93 ILE A CA 1
ATOM 737 C C . ILE A 1 93 ? 19.279 0.226 -29.161 1.00 97.69 93 ILE A C 1
ATOM 739 O O . ILE A 1 93 ? 19.594 0.709 -30.242 1.00 97.69 93 ILE A O 1
ATOM 743 N N . ASN A 1 94 ? 19.955 -0.778 -28.595 1.00 96.94 94 ASN A N 1
ATOM 744 C CA . ASN A 1 94 ? 21.171 -1.332 -29.196 1.00 96.94 94 ASN A CA 1
ATOM 745 C C . ASN A 1 94 ? 20.890 -1.937 -30.572 1.00 96.94 94 ASN A C 1
ATOM 747 O O . ASN A 1 94 ? 21.618 -1.667 -31.514 1.00 96.94 94 ASN A O 1
ATOM 751 N N . LYS A 1 95 ? 19.782 -2.673 -30.713 1.00 97.31 95 LYS A N 1
ATOM 752 C CA . LYS A 1 95 ? 19.377 -3.222 -32.007 1.00 97.31 95 LYS A CA 1
ATOM 753 C C . LYS A 1 95 ? 19.130 -2.120 -33.044 1.00 97.31 95 LYS A C 1
ATOM 755 O O . LYS A 1 95 ? 19.550 -2.263 -34.183 1.00 97.31 95 LYS A O 1
ATOM 760 N N . THR A 1 96 ? 18.462 -1.032 -32.663 1.00 96.81 96 THR A N 1
ATOM 761 C CA . THR A 1 96 ? 18.239 0.108 -33.564 1.00 96.81 96 THR A CA 1
ATOM 762 C C . THR A 1 96 ? 19.550 0.796 -33.946 1.00 96.81 96 THR A C 1
ATOM 764 O O . THR A 1 96 ? 19.691 1.208 -35.091 1.00 96.81 96 THR A O 1
ATOM 767 N N . ILE A 1 97 ? 20.518 0.898 -33.029 1.00 96.50 97 ILE A N 1
ATOM 768 C CA . ILE A 1 97 ? 21.864 1.402 -33.346 1.00 96.50 97 ILE A CA 1
ATOM 769 C C . ILE A 1 97 ? 22.537 0.493 -34.382 1.00 96.50 97 ILE A C 1
ATOM 771 O O . ILE A 1 97 ? 22.962 0.994 -35.418 1.00 96.50 97 ILE A O 1
ATOM 775 N N . ASP A 1 98 ? 22.556 -0.822 -34.149 1.00 96.38 98 ASP A N 1
ATOM 776 C CA . ASP A 1 98 ? 23.184 -1.792 -35.056 1.00 96.38 98 ASP A CA 1
ATOM 777 C C . ASP A 1 98 ? 22.553 -1.758 -36.465 1.00 96.38 98 ASP A C 1
ATOM 779 O O . ASP A 1 98 ? 23.250 -1.832 -37.478 1.00 96.38 98 ASP A O 1
ATOM 783 N N . GLU A 1 99 ? 21.223 -1.623 -36.547 1.00 95.12 99 GLU A N 1
ATOM 784 C CA . GLU A 1 99 ? 20.493 -1.498 -37.816 1.00 95.12 99 GLU A CA 1
ATOM 785 C C . GLU A 1 99 ? 20.879 -0.218 -38.576 1.00 95.12 99 GLU A C 1
ATOM 787 O O . GLU A 1 99 ? 21.139 -0.278 -39.779 1.00 95.12 99 GLU A O 1
ATOM 792 N N . LEU A 1 100 ? 20.973 0.922 -37.880 1.00 92.88 100 LEU A N 1
ATOM 793 C CA . LEU A 1 100 ? 21.366 2.204 -38.475 1.00 92.88 100 LEU A CA 1
ATOM 794 C C . LEU A 1 100 ? 22.835 2.217 -38.920 1.00 92.88 100 LEU A C 1
ATOM 796 O O . LEU A 1 100 ? 23.148 2.751 -39.984 1.00 92.88 100 LEU A O 1
ATOM 800 N N . GLU A 1 101 ? 23.737 1.623 -38.136 1.00 91.25 101 GLU A N 1
ATOM 801 C CA . GLU A 1 101 ?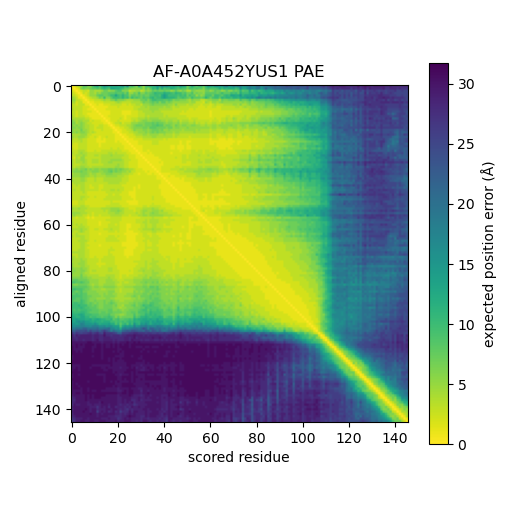 25.148 1.479 -38.511 1.00 91.25 101 GLU A CA 1
ATOM 802 C C . GLU A 1 101 ? 25.295 0.600 -39.761 1.00 91.25 101 GLU A C 1
ATOM 804 O O . GLU A 1 101 ? 26.009 0.969 -40.695 1.00 91.25 101 GLU A O 1
ATOM 809 N N . SER A 1 102 ? 24.547 -0.506 -39.840 1.00 89.56 102 SER A N 1
ATOM 810 C CA . SER A 1 102 ? 24.530 -1.360 -41.031 1.00 89.56 102 SER A CA 1
ATOM 811 C C . SER A 1 102 ? 23.956 -0.654 -42.264 1.00 89.56 102 SER A C 1
ATOM 813 O O . SER A 1 102 ? 24.422 -0.909 -43.377 1.00 89.56 102 SER A O 1
ATOM 815 N N . GLU A 1 103 ? 22.937 0.193 -42.106 1.00 89.12 103 GLU A N 1
ATOM 816 C CA . GLU A 1 103 ? 22.373 0.980 -43.209 1.00 89.12 103 GLU A CA 1
ATOM 817 C C . GLU A 1 103 ? 23.374 2.034 -43.704 1.00 89.12 103 GLU A C 1
ATOM 819 O O . GLU A 1 103 ? 23.581 2.175 -44.911 1.00 89.12 103 GLU A O 1
ATOM 824 N N . MET A 1 104 ? 24.062 2.715 -42.783 1.00 83.81 104 MET A N 1
ATOM 825 C CA . MET A 1 104 ? 25.125 3.669 -43.105 1.00 83.81 104 MET A CA 1
ATOM 826 C C . MET A 1 104 ? 26.278 3.004 -43.869 1.00 83.81 104 MET A C 1
ATOM 828 O O . MET A 1 104 ? 26.746 3.548 -44.872 1.00 83.81 104 MET A O 1
ATOM 832 N N . ASP A 1 105 ? 26.708 1.816 -43.441 1.00 84.19 105 ASP A N 1
ATOM 833 C CA . ASP A 1 105 ? 27.738 1.047 -44.142 1.00 84.19 105 ASP A CA 1
ATOM 834 C C . ASP A 1 105 ? 27.276 0.606 -45.540 1.00 84.19 105 ASP A C 1
ATOM 836 O O . ASP A 1 105 ? 28.068 0.617 -46.487 1.00 84.19 105 ASP A O 1
ATOM 840 N N . HIS A 1 106 ? 25.991 0.265 -45.701 1.00 80.25 106 HIS A N 1
ATOM 841 C CA . HIS A 1 106 ? 25.419 -0.131 -46.989 1.00 80.25 106 HIS A CA 1
ATOM 842 C C . HIS A 1 106 ? 25.331 1.025 -47.995 1.00 80.25 106 HIS A C 1
ATOM 844 O O . HIS A 1 106 ? 25.611 0.827 -49.178 1.00 80.25 106 HIS A O 1
ATOM 850 N N . LEU A 1 107 ? 24.976 2.230 -47.538 1.00 80.19 107 LEU A N 1
ATOM 851 C CA . LEU A 1 107 ? 24.912 3.429 -48.383 1.00 80.19 107 LEU A CA 1
ATOM 852 C C . LEU A 1 107 ? 26.299 3.874 -48.886 1.00 80.19 107 LEU A C 1
ATOM 854 O O . LEU A 1 107 ? 26.390 4.603 -49.876 1.00 80.19 107 LEU A O 1
ATOM 858 N N . GLY A 1 108 ? 27.373 3.377 -48.263 1.00 65.12 108 GLY A N 1
ATOM 859 C CA . GLY A 1 108 ? 28.752 3.672 -48.626 1.00 65.12 108 GLY A CA 1
ATOM 860 C C . GLY A 1 108 ? 29.195 5.066 -48.177 1.00 65.12 108 GLY A C 1
ATOM 861 O O . GLY A 1 108 ? 28.403 5.986 -47.981 1.00 65.12 108 GLY A O 1
ATOM 862 N N . ARG A 1 109 ? 30.510 5.251 -48.014 1.00 61.44 109 ARG A N 1
ATOM 863 C CA . ARG A 1 109 ? 31.080 6.586 -47.764 1.00 61.44 109 ARG A CA 1
ATOM 864 C C . ARG A 1 109 ? 30.937 7.412 -49.046 1.00 61.44 109 ARG A C 1
ATOM 866 O O . ARG A 1 109 ? 31.220 6.863 -50.112 1.00 61.44 109 ARG A O 1
ATOM 873 N N . PRO A 1 110 ? 30.538 8.695 -48.981 1.00 59.59 110 PRO A N 1
ATOM 874 C CA . PRO A 1 110 ? 30.353 9.512 -50.176 1.00 59.59 110 PRO A CA 1
ATOM 875 C C . PRO A 1 110 ? 31.622 9.495 -51.043 1.00 59.59 110 PRO A C 1
ATOM 877 O O . PRO A 1 110 ? 32.716 9.803 -50.569 1.00 59.59 110 PRO A O 1
ATOM 880 N N . ILE A 1 111 ? 31.475 9.085 -52.307 1.00 57.94 111 ILE A N 1
ATOM 881 C CA . ILE A 1 111 ? 32.566 9.000 -53.283 1.00 57.94 111 ILE A CA 1
ATOM 882 C C . ILE A 1 111 ? 32.588 10.296 -54.113 1.00 57.94 111 ILE A C 1
ATOM 884 O O . ILE A 1 111 ? 31.716 10.503 -54.953 1.00 57.94 111 ILE A O 1
ATOM 888 N N . GLY A 1 112 ? 33.621 11.125 -53.894 1.00 49.91 112 GLY A N 1
ATOM 889 C CA . GLY A 1 112 ? 34.020 12.292 -54.706 1.00 49.91 112 GLY A CA 1
ATOM 890 C C . GLY A 1 112 ? 33.573 13.643 -54.120 1.00 49.91 112 GLY A C 1
ATOM 891 O O . GLY A 1 112 ? 32.406 13.810 -53.806 1.00 49.91 112 GLY A O 1
ATOM 892 N N . SER A 1 113 ? 34.420 14.660 -53.936 1.00 37.41 113 SER A N 1
ATOM 893 C CA . SER A 1 113 ? 35.611 15.038 -54.710 1.00 37.41 113 SER A CA 1
ATOM 894 C C . SER A 1 113 ? 36.674 15.751 -53.864 1.00 37.41 113 SER A C 1
ATOM 896 O O . SER A 1 113 ? 36.347 16.597 -53.033 1.00 37.41 113 SER A O 1
ATOM 898 N N . ASP A 1 114 ? 37.944 15.472 -54.161 1.00 50.56 114 ASP A N 1
ATOM 899 C CA . ASP A 1 114 ? 39.102 16.265 -53.747 1.00 50.56 114 ASP A CA 1
ATOM 900 C C . ASP A 1 114 ? 38.896 17.767 -54.006 1.00 50.56 114 ASP A C 1
ATOM 902 O O . ASP A 1 114 ? 38.791 18.187 -55.157 1.00 50.56 114 ASP A O 1
ATOM 906 N N . ALA A 1 115 ? 38.875 18.572 -52.941 1.00 42.06 115 ALA A N 1
ATOM 907 C CA . ALA A 1 115 ? 39.537 19.877 -52.844 1.00 42.06 115 ALA A CA 1
ATOM 908 C C . ALA A 1 115 ? 39.200 20.520 -51.491 1.00 42.06 115 ALA A C 1
ATOM 910 O O . ALA A 1 115 ? 38.123 21.074 -51.301 1.00 42.06 115 ALA A O 1
ATOM 911 N N . GLY A 1 116 ? 40.162 20.500 -50.569 1.00 38.06 116 GLY A N 1
ATOM 912 C CA . GLY A 1 116 ? 40.069 21.240 -49.314 1.00 38.06 116 GLY A CA 1
ATOM 913 C C . GLY A 1 116 ? 39.493 20.394 -48.192 1.00 38.06 116 GLY A C 1
ATOM 914 O O . GLY A 1 116 ? 38.296 20.162 -48.099 1.00 38.06 116 GLY A O 1
ATOM 915 N N . VAL A 1 117 ? 40.392 19.945 -47.327 1.00 42.69 117 VAL A N 1
ATOM 916 C CA . VAL A 1 117 ? 40.100 19.271 -46.069 1.00 42.69 117 VAL A CA 1
ATOM 917 C C . VAL A 1 117 ? 39.242 20.202 -45.204 1.00 42.69 117 VAL A C 1
ATOM 919 O O . VAL A 1 117 ? 39.760 20.999 -44.424 1.00 42.69 117 VAL A O 1
ATOM 922 N N . ILE A 1 118 ? 37.920 20.109 -45.341 1.00 42.47 118 ILE A N 1
ATOM 923 C CA . ILE A 1 118 ? 36.991 20.459 -44.271 1.00 42.47 118 ILE A CA 1
ATOM 924 C C . ILE A 1 118 ? 37.159 19.390 -43.195 1.00 42.47 118 ILE A C 1
ATOM 926 O O . ILE A 1 118 ? 36.424 18.412 -43.111 1.00 42.47 118 ILE A O 1
ATOM 930 N N . ASN A 1 119 ? 38.193 19.593 -42.378 1.00 38.12 119 ASN A N 1
ATOM 931 C CA . ASN A 1 119 ? 38.253 19.117 -41.004 1.00 38.12 119 ASN A CA 1
ATOM 932 C C . ASN A 1 119 ? 37.125 19.798 -40.214 1.00 38.12 119 ASN A C 1
ATOM 934 O O . ASN A 1 119 ? 37.379 20.596 -39.317 1.00 38.12 119 ASN A O 1
ATOM 938 N N . GLU A 1 120 ? 35.874 19.503 -40.545 1.00 38.78 120 GLU A N 1
ATOM 939 C CA . GLU A 1 120 ? 34.820 19.552 -39.547 1.00 38.78 120 GLU A CA 1
ATOM 940 C C . GLU A 1 120 ? 34.709 18.147 -38.994 1.00 38.78 120 GLU A C 1
ATOM 942 O O . GLU A 1 120 ? 33.929 17.301 -39.424 1.00 38.78 120 GLU A O 1
ATOM 947 N N . THR A 1 121 ? 35.608 17.906 -38.047 1.00 34.75 121 THR A N 1
ATOM 948 C CA . THR A 1 121 ? 35.415 17.016 -36.921 1.00 34.75 121 THR A CA 1
ATOM 949 C C . THR A 1 121 ? 33.953 17.099 -36.475 1.00 34.75 121 THR A C 1
ATOM 951 O O . THR A 1 121 ? 33.588 17.937 -35.654 1.00 34.75 121 THR A O 1
ATOM 954 N N . PHE A 1 122 ? 33.100 16.214 -36.992 1.00 36.72 122 PHE A N 1
ATOM 955 C CA . PHE A 1 122 ? 31.868 15.836 -36.313 1.00 36.72 122 PHE A CA 1
ATOM 956 C C . PHE A 1 122 ? 32.280 14.965 -35.120 1.00 36.72 122 PHE A C 1
ATOM 958 O O . PHE A 1 122 ? 32.050 13.760 -35.059 1.00 36.72 122 PHE A O 1
ATOM 965 N N . GLU A 1 123 ? 32.932 15.608 -34.151 1.00 34.38 123 GLU A N 1
ATOM 966 C CA . GLU A 1 123 ? 32.826 15.245 -32.749 1.00 34.38 123 GLU A CA 1
ATOM 967 C C . GLU A 1 123 ? 31.356 15.470 -32.380 1.00 34.38 123 GLU A C 1
ATOM 969 O O . GLU A 1 123 ? 30.961 16.471 -31.782 1.00 34.38 123 GLU A O 1
ATOM 974 N N . LEU A 1 124 ? 30.504 14.508 -32.741 1.00 39.28 124 LEU A N 1
ATOM 975 C CA . LEU A 1 124 ? 29.388 14.198 -31.869 1.00 39.28 124 LEU A CA 1
ATOM 976 C C . LEU A 1 124 ? 30.049 13.785 -30.562 1.00 39.28 124 LEU A C 1
ATOM 978 O O . LEU A 1 124 ? 30.618 12.701 -30.458 1.00 39.28 124 LEU A O 1
ATOM 982 N N . ASN A 1 125 ? 30.068 14.737 -29.632 1.00 35.03 125 ASN A N 1
ATOM 983 C CA . ASN A 1 125 ? 30.486 14.606 -28.250 1.00 35.03 125 ASN A CA 1
ATOM 984 C C . ASN A 1 125 ? 29.815 13.376 -27.620 1.00 35.03 125 ASN A C 1
ATOM 986 O O . ASN A 1 125 ? 28.845 13.474 -26.874 1.00 35.03 125 ASN A O 1
ATOM 990 N N . CYS A 1 126 ? 30.390 12.203 -27.863 1.00 33.25 126 CYS A N 1
ATOM 991 C CA . CYS A 1 126 ? 30.338 11.061 -26.976 1.00 33.25 126 CYS A CA 1
ATOM 992 C C . CYS A 1 126 ? 31.259 11.384 -25.793 1.00 33.25 126 CYS A C 1
ATOM 994 O O . CYS A 1 126 ? 32.285 10.735 -25.585 1.00 33.25 126 CYS A O 1
ATOM 996 N N . ILE A 1 127 ? 30.922 12.425 -25.022 1.00 38.53 127 ILE A N 1
ATOM 997 C CA . ILE A 1 127 ? 31.512 12.621 -23.701 1.00 38.53 127 ILE A CA 1
ATOM 998 C C . ILE A 1 127 ? 30.939 11.513 -22.821 1.00 38.53 127 ILE A C 1
ATOM 1000 O O . ILE A 1 127 ? 29.828 11.625 -22.316 1.00 38.53 127 ILE A O 1
ATOM 1004 N N . GLY A 1 128 ? 31.725 10.440 -22.686 1.00 38.00 128 GLY A N 1
ATOM 1005 C CA . GLY A 1 128 ? 31.551 9.341 -21.737 1.00 38.00 128 GLY A CA 1
ATOM 1006 C C . GLY A 1 128 ? 30.330 8.481 -22.049 1.00 38.00 128 GLY A C 1
ATOM 1007 O O . GLY A 1 128 ? 29.200 8.854 -21.785 1.00 38.00 128 GLY A O 1
ATOM 1008 N N . LEU A 1 129 ? 30.484 7.265 -22.552 1.00 34.25 129 LEU A N 1
ATOM 1009 C CA . LEU A 1 129 ? 30.811 6.141 -21.678 1.00 34.25 129 LEU A CA 1
ATOM 1010 C C . LEU A 1 129 ? 31.319 4.974 -22.539 1.00 34.25 129 LEU A C 1
ATOM 1012 O O . LEU A 1 129 ? 30.590 4.025 -22.816 1.00 34.25 129 LEU A O 1
ATOM 1016 N N . LYS A 1 130 ? 32.598 4.997 -22.934 1.00 37.69 130 LYS A N 1
ATOM 1017 C CA . LYS A 1 130 ? 33.308 3.732 -23.155 1.00 37.69 130 LYS A CA 1
ATOM 1018 C C . LYS A 1 130 ? 33.787 3.220 -21.800 1.00 37.69 130 LYS A C 1
ATOM 1020 O O . LYS A 1 130 ? 34.729 3.748 -21.227 1.00 37.69 130 LYS A O 1
ATOM 1025 N N . GLN A 1 131 ? 33.086 2.195 -21.325 1.00 37.16 131 GLN A N 1
ATOM 1026 C CA . GLN A 1 131 ? 33.616 1.051 -20.586 1.00 37.16 131 GLN A CA 1
ATOM 1027 C C . GLN A 1 131 ? 34.594 1.341 -19.424 1.00 37.16 131 GLN A C 1
ATOM 1029 O O . GLN A 1 131 ? 35.807 1.208 -19.577 1.00 37.16 131 GLN A O 1
ATOM 1034 N N . THR A 1 132 ? 34.058 1.546 -18.215 1.00 31.58 132 THR A N 1
ATOM 1035 C CA . THR A 1 132 ? 34.764 1.146 -16.985 1.00 31.58 132 THR A CA 1
ATOM 1036 C C . THR A 1 132 ? 34.000 0.010 -16.316 1.00 31.58 132 THR A C 1
ATOM 1038 O O . THR A 1 132 ? 32.885 0.154 -15.827 1.00 31.58 132 THR A O 1
ATOM 1041 N N . TYR A 1 133 ? 34.642 -1.146 -16.385 1.00 32.38 133 TYR A N 1
ATOM 1042 C CA . TYR A 1 133 ? 34.455 -2.378 -15.644 1.00 32.38 133 TYR A CA 1
ATOM 1043 C C . TYR A 1 133 ? 33.838 -2.238 -14.228 1.00 32.38 133 TYR A C 1
ATOM 1045 O O . TYR A 1 133 ? 34.349 -1.507 -13.393 1.00 32.38 133 TYR A O 1
ATOM 1053 N N . VAL A 1 134 ? 32.812 -3.061 -13.966 1.00 38.12 134 VAL A N 1
ATOM 1054 C CA . VAL A 1 134 ? 32.735 -4.025 -12.841 1.00 38.12 134 VAL A CA 1
ATOM 1055 C C . VAL A 1 134 ? 32.742 -3.478 -11.383 1.00 38.12 134 VAL A C 1
ATOM 1057 O O . VAL A 1 134 ? 33.781 -3.116 -10.847 1.00 38.12 134 VAL A O 1
ATOM 1060 N N . THR A 1 135 ? 31.591 -3.663 -10.695 1.00 34.56 135 THR A N 1
ATOM 1061 C CA . THR A 1 135 ? 31.317 -3.752 -9.217 1.00 34.56 135 THR A CA 1
ATOM 1062 C C . THR A 1 135 ? 31.104 -2.445 -8.401 1.00 34.56 135 THR A C 1
ATOM 1064 O O . THR A 1 135 ? 31.359 -1.363 -8.909 1.00 34.56 135 THR A O 1
ATOM 1067 N N . PRO A 1 136 ? 30.541 -2.490 -7.165 1.00 44.94 136 PRO A N 1
ATOM 1068 C CA . PRO A 1 136 ? 29.111 -2.592 -6.847 1.00 44.94 136 PRO A CA 1
ATOM 1069 C C . PRO A 1 136 ? 28.623 -1.405 -5.976 1.00 44.94 136 PRO A C 1
ATOM 1071 O O . PRO A 1 136 ? 29.091 -1.229 -4.855 1.00 44.94 136 PRO A O 1
ATOM 1074 N N . PHE A 1 137 ? 27.620 -0.633 -6.411 1.00 33.41 137 PHE A N 1
ATOM 1075 C CA . PHE A 1 137 ? 26.965 0.369 -5.547 1.00 33.41 137 PHE A CA 1
ATOM 1076 C C . PHE A 1 137 ? 25.942 -0.295 -4.606 1.00 33.41 137 PHE A C 1
ATOM 1078 O O . PHE A 1 137 ? 24.729 -0.147 -4.726 1.00 33.41 137 PHE A O 1
ATOM 1085 N N . MET A 1 138 ? 26.464 -1.055 -3.648 1.00 43.47 138 MET A N 1
ATOM 1086 C CA . MET A 1 138 ? 25.945 -1.034 -2.283 1.00 43.47 138 MET A CA 1
ATOM 1087 C C . MET A 1 138 ? 26.606 0.184 -1.608 1.00 43.47 138 MET A C 1
ATOM 1089 O O . MET A 1 138 ? 27.738 0.498 -1.950 1.00 43.47 138 MET A O 1
ATOM 1093 N N . TYR A 1 139 ? 25.924 0.855 -0.674 1.00 36.31 139 TYR A N 1
ATOM 1094 C CA . TYR A 1 139 ? 26.317 2.109 0.010 1.00 36.31 139 TYR A CA 1
ATOM 1095 C C . TYR A 1 139 ? 25.960 3.423 -0.712 1.00 36.31 139 TYR A C 1
ATOM 1097 O O . TYR A 1 139 ? 26.816 4.040 -1.328 1.00 36.31 139 TYR A O 1
ATOM 1105 N N . LEU A 1 140 ? 24.703 3.878 -0.572 1.00 36.19 140 LEU A N 1
ATOM 1106 C CA . LEU A 1 140 ? 24.320 5.274 -0.232 1.00 36.19 140 LEU A CA 1
ATOM 1107 C C . LEU A 1 140 ? 22.785 5.468 -0.270 1.00 36.19 140 LEU A C 1
ATOM 1109 O O . LEU A 1 140 ? 22.241 6.303 -0.980 1.00 36.19 140 LEU A O 1
ATOM 1113 N N . CYS A 1 141 ? 22.061 4.690 0.536 1.00 28.48 141 CYS A N 1
ATOM 1114 C CA . CYS A 1 141 ? 20.719 5.067 0.999 1.00 28.48 141 CYS A CA 1
ATOM 1115 C C . CYS A 1 141 ? 20.653 4.864 2.514 1.00 28.48 141 CYS A C 1
ATOM 1117 O O . CYS A 1 141 ? 19.908 4.047 3.047 1.00 28.48 141 CYS A O 1
ATOM 1119 N N . ARG A 1 142 ? 21.532 5.576 3.219 1.00 36.62 142 ARG A N 1
ATOM 1120 C CA . ARG A 1 142 ? 21.417 5.839 4.650 1.00 36.62 142 ARG A CA 1
ATOM 1121 C C . ARG A 1 142 ? 21.937 7.256 4.882 1.00 36.62 142 ARG A C 1
ATOM 1123 O O . ARG A 1 142 ? 22.975 7.586 4.319 1.00 36.62 142 ARG A O 1
ATOM 1130 N N . LEU A 1 143 ? 21.220 7.994 5.733 1.00 33.00 143 LEU A N 1
ATOM 1131 C CA . LEU A 1 143 ? 21.358 9.404 6.149 1.00 33.00 143 LEU A CA 1
ATOM 1132 C C . LEU A 1 143 ? 20.574 10.392 5.267 1.00 33.00 143 LEU A C 1
ATOM 1134 O O . LEU A 1 143 ? 20.847 10.486 4.080 1.00 33.00 143 LEU A O 1
ATOM 1138 N N . SER A 1 144 ? 19.607 11.179 5.745 1.00 31.30 144 SER A N 1
ATOM 1139 C CA . SER A 1 144 ? 18.992 11.402 7.070 1.00 31.30 144 SER A CA 1
ATOM 1140 C C . SER A 1 144 ? 17.694 12.194 6.793 1.00 31.30 144 SER A C 1
ATOM 1142 O O . SER A 1 144 ? 17.700 13.037 5.906 1.00 31.30 144 SER A O 1
ATOM 1144 N N . TYR A 1 145 ? 16.520 11.881 7.350 1.00 36.16 145 TYR A N 1
ATOM 1145 C CA . TYR A 1 145 ? 16.032 12.422 8.631 1.00 36.16 145 TYR A CA 1
ATOM 1146 C C . TYR A 1 145 ? 16.628 13.791 9.006 1.00 36.16 145 TYR A C 1
ATOM 1148 O O . TYR A 1 145 ? 17.609 13.819 9.739 1.00 36.16 145 TYR A O 1
ATOM 1156 N N . ILE A 1 146 ? 16.045 14.883 8.495 1.00 40.41 146 ILE A N 1
ATOM 1157 C CA . ILE A 1 146 ? 15.567 16.077 9.229 1.00 40.41 146 ILE A CA 1
ATOM 1158 C C . ILE A 1 146 ? 14.306 16.536 8.490 1.00 40.41 146 ILE A C 1
ATOM 1160 O O . ILE A 1 146 ? 14.356 16.562 7.239 1.00 40.41 146 ILE A O 1
#

Sequence (146 aa):
DLMDKGTDALDVLEGRAYKLQHPWVGIVNRSQADINRNVDMIIAREKEQEFFHSSPEYAHLASRMGSEYLAKLLSQQLEAVIRARIPSITSLINKTIDELESEMDHLGRPIGSDAGVINETFELNCIGLKQTYVTPFMYLCRLSYI

pLDDT: mean 79.53, std 24.63, range [28.48, 98.0]

Nearest PDB structures (foldseek):
  5d3q-assembly1_A  TM=8.165E-01  e=4.373E-09  Homo sapiens
  3zyc-assembly1_D  TM=7.781E-01  e=7.426E-09  Homo sapiens
  2x2e-assembly1_D  TM=7.798E-01  e=1.105E-08  Homo sapiens
  7ax3-assembly1_D2  TM=7.456E-01  e=1.538E-08  Homo sapiens
  8sxz-assembly1_f  TM=7.386E-01  e=1.756E-08  Homo sapiens

Solvent-accessible surface area (backbone atoms only — not comparabl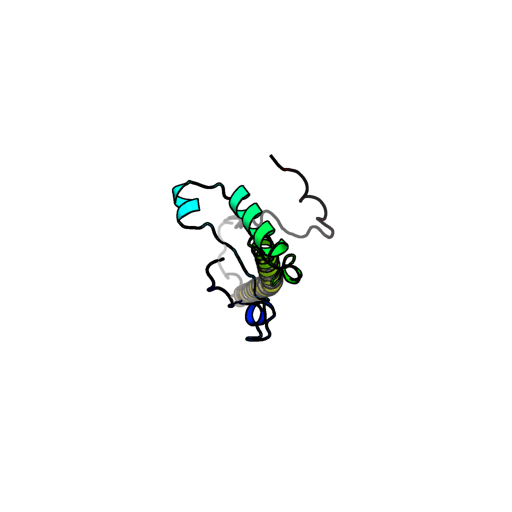e to full-atom values): 9503 Å² total; per-residue (Å²): 135,87,63,60,92,95,58,80,63,55,52,49,56,71,36,72,72,54,81,62,100,62,84,58,65,58,68,60,75,78,48,74,67,39,58,77,67,64,59,54,68,68,60,43,49,52,51,31,53,47,49,29,57,70,34,86,88,37,34,93,45,34,91,62,30,31,65,69,45,48,52,54,53,51,51,55,51,51,50,51,52,51,64,68,46,48,61,59,52,52,52,49,52,53,51,52,50,54,52,52,53,52,50,52,62,69,73,45,79,88,84,82,77,99,78,77,90,77,82,70,77,80,69,72,78,76,76,76,79,84,81,82,81,86,88,75,94,70,90,84,91,75,87,72,98,126

Organism: Aegilops tauschii subsp. strangulata (NCBI:txid200361)

Mean predicted aligned error: 13.6 Å

Radius of gyration: 28.93 Å; Cα contacts (8 Å, |Δi|>4): 59; chains: 1; bounding box: 63×37×73 Å

InterPro domains:
  IPR000375 Dynamin stalk domain [PF01031] (8-115)
  IPR022812 Dynamin [PTHR11566] (1-115)
  IPR027417 P-loop containing nucleoside triphosphate hydrolase [G3DSA:3.40.50.300] (1-127)
  IPR027417 P-loop containing nucleoside triphosphate hydrolase [SSF52540] (1-96)

Secondary structure (DSSP, 8-state):
--SPTT---HHHHTTSS---SS------PPPHHHHHTT--HHHHHHHHHHHHHH-TTTGGGGGG-HHHHHHHHHHHHHHHHHHHHHHHHHHHHHHHHHHHHHHHHHH-S-----S------------S-S----------S-----

Foldseek 3Di:
DPDDPPDDCLCQQVCVVHPDPDGDAAEDADDPVCVVVVPDVVVRQVVRLCCQCVDPSRNVVSVCYYDVNVVVRVVVVVVVVVVVCVVVVVVVVVVVVVVVVVVVVVVPDDDDDDDDPPPPPPPPPPVDDDDDDDDDPDDDPDDDDD